Protein AF-A0A286EAW0-F1 (afdb_monomer_lite)

Secondary structure (DSSP, 8-state):
-HHHHHHHHHHHHHHHHTT-TT--HHHHHHHHHHHHHHHHHHHHH-------TT-

Sequence (55 aa):
MKKAWFIIMLMMLNACASSHPNLSTRQKVIYGANVIVYTPLCFLYGICPDISPEE

Radius of gyration: 12.63 Å; chains: 1; bounding box: 32×17×29 Å

Organism: NCBI:txid1120981

Foldseek 3Di:
DVVVVVVVVVVVVVVVLPPCPPDDPVLNVVLVVCCVVCVVVCVPPVRHDPSDSPD

Structure (mmCIF, N/CA/C/O backbone):
data_AF-A0A286EAW0-F1
#
_entry.id   AF-A0A286EAW0-F1
#
loop_
_atom_site.group_PDB
_atom_site.id
_atom_site.type_symbol
_atom_site.label_atom_id
_atom_site.label_alt_id
_atom_site.label_comp_id
_atom_site.label_asym_id
_atom_site.label_entity_id
_atom_site.label_seq_id
_atom_site.pdbx_PDB_ins_code
_atom_site.Cartn_x
_atom_site.Cartn_y
_atom_site.Cartn_z
_atom_site.occupancy
_atom_site.B_iso_or_equiv
_atom_site.auth_seq_id
_atom_site.auth_comp_id
_atom_site.auth_asym_id
_atom_site.auth_atom_id
_atom_site.pdbx_PDB_model_num
ATOM 1 N N . MET A 1 1 ? -17.844 -7.050 19.685 1.00 51.06 1 MET A N 1
ATOM 2 C CA . MET A 1 1 ? -17.360 -7.798 18.498 1.00 51.06 1 MET A CA 1
ATOM 3 C C . MET A 1 1 ? -17.006 -6.911 17.297 1.00 51.06 1 MET A C 1
ATOM 5 O O . MET A 1 1 ? -15.993 -7.165 16.669 1.00 51.06 1 MET A O 1
ATOM 9 N N . LYS A 1 2 ? -17.743 -5.824 17.007 1.00 55.50 2 LYS A N 1
ATOM 10 C CA . LYS A 1 2 ? -17.510 -4.957 15.825 1.00 55.50 2 LYS A CA 1
ATOM 11 C C . LYS A 1 2 ? -16.142 -4.236 15.772 1.00 55.50 2 LYS A C 1
ATOM 13 O O . LYS A 1 2 ? -15.664 -3.927 14.692 1.00 55.50 2 LYS A O 1
ATOM 18 N N . LYS A 1 3 ? -15.490 -4.010 16.924 1.00 56.16 3 LYS A N 1
ATOM 19 C CA . LYS A 1 3 ? -14.178 -3.332 17.018 1.00 56.16 3 LYS A CA 1
ATOM 20 C C . LYS A 1 3 ? -12.978 -4.238 16.704 1.00 56.16 3 LYS A C 1
ATOM 22 O O . LYS A 1 3 ? -11.968 -3.745 16.224 1.00 56.16 3 LYS A O 1
ATOM 27 N N . ALA A 1 4 ? -13.093 -5.549 16.933 1.00 62.81 4 ALA A N 1
ATOM 28 C CA . ALA A 1 4 ? -11.990 -6.491 16.715 1.00 62.81 4 ALA A CA 1
ATOM 29 C C . ALA A 1 4 ? -11.671 -6.664 15.223 1.00 62.81 4 ALA A C 1
ATOM 31 O O . ALA A 1 4 ? -10.513 -6.756 14.841 1.00 62.81 4 ALA A O 1
ATOM 32 N N . TRP A 1 5 ? -12.699 -6.618 14.374 1.00 66.56 5 TRP A N 1
ATOM 33 C CA . TRP A 1 5 ? -12.542 -6.748 12.926 1.00 66.56 5 TRP A CA 1
ATOM 34 C C . TRP A 1 5 ? -11.773 -5.571 12.308 1.00 66.56 5 TRP A C 1
ATOM 36 O O . TRP A 1 5 ? -10.938 -5.760 11.431 1.00 66.56 5 TRP A O 1
ATOM 46 N N . PHE A 1 6 ? -11.981 -4.362 12.838 1.00 69.62 6 PHE A N 1
ATOM 47 C CA . PHE A 1 6 ? -11.245 -3.170 12.416 1.00 69.62 6 PHE A CA 1
ATOM 48 C C . PHE A 1 6 ? -9.757 -3.248 12.789 1.00 69.62 6 PHE A C 1
ATOM 50 O O . PHE A 1 6 ? -8.898 -2.854 12.009 1.00 69.62 6 PHE A O 1
ATOM 57 N N . ILE A 1 7 ? -9.445 -3.817 13.958 1.00 70.50 7 ILE A N 1
ATOM 58 C CA . ILE A 1 7 ? -8.061 -4.023 14.409 1.00 70.50 7 ILE A CA 1
ATOM 59 C C . ILE A 1 7 ? -7.357 -5.075 13.541 1.00 70.50 7 ILE A C 1
ATOM 61 O O . ILE A 1 7 ? -6.209 -4.871 13.161 1.00 70.50 7 ILE A O 1
ATOM 65 N N . ILE A 1 8 ? -8.047 -6.157 13.166 1.00 72.38 8 ILE A N 1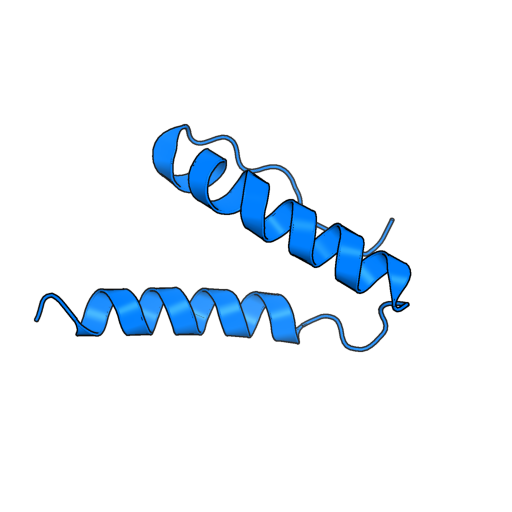
ATOM 66 C CA . ILE A 1 8 ? -7.497 -7.191 12.273 1.00 72.38 8 ILE A CA 1
ATOM 67 C C . ILE A 1 8 ? -7.204 -6.612 10.879 1.00 72.38 8 ILE A C 1
ATOM 69 O O . ILE A 1 8 ? -6.126 -6.849 10.336 1.00 72.38 8 ILE A O 1
ATOM 73 N N . MET A 1 9 ? -8.108 -5.788 10.337 1.00 65.06 9 MET A N 1
ATOM 74 C CA . MET A 1 9 ? -7.884 -5.063 9.077 1.00 65.06 9 MET A CA 1
ATOM 75 C C . MET A 1 9 ? -6.654 -4.147 9.157 1.00 65.06 9 MET A C 1
ATOM 77 O O . MET A 1 9 ? -5.794 -4.187 8.279 1.00 65.06 9 MET A O 1
ATOM 81 N N . LEU A 1 10 ? -6.521 -3.370 10.238 1.00 67.69 10 LEU A N 1
ATOM 82 C CA . LEU A 1 10 ? -5.365 -2.491 10.455 1.00 67.69 10 LEU A CA 1
ATOM 83 C C . LEU A 1 10 ? -4.044 -3.264 10.583 1.00 67.69 10 LEU A C 1
ATOM 85 O O . LEU A 1 10 ? -3.017 -2.807 10.086 1.00 67.69 10 LEU A O 1
ATOM 89 N N . MET A 1 11 ? -4.059 -4.439 11.216 1.00 61.34 11 MET A N 1
ATOM 90 C CA . MET A 1 11 ? -2.874 -5.294 11.332 1.00 61.34 11 MET A CA 1
ATOM 91 C C . MET A 1 11 ? -2.437 -5.861 9.976 1.00 61.34 11 MET A C 1
ATOM 93 O O . MET A 1 11 ? -1.239 -5.889 9.700 1.00 61.34 11 MET A O 1
ATOM 97 N N . MET A 1 12 ? -3.380 -6.246 9.108 1.00 62.78 12 MET A N 1
ATOM 98 C CA . MET A 1 12 ? -3.055 -6.693 7.746 1.00 62.78 12 MET A CA 1
ATOM 99 C C . MET A 1 12 ? -2.478 -5.565 6.879 1.00 62.78 12 MET A C 1
ATOM 101 O O . MET A 1 12 ? -1.504 -5.783 6.160 1.00 62.78 12 MET A O 1
ATOM 105 N N . LEU A 1 13 ? -3.008 -4.344 7.005 1.00 60.69 13 LEU A N 1
ATOM 106 C CA . LEU A 1 13 ? -2.472 -3.153 6.334 1.00 60.69 13 LEU A CA 1
ATOM 107 C C . LEU A 1 13 ? -1.036 -2.831 6.780 1.00 60.69 13 LEU A C 1
ATOM 109 O O . LEU A 1 13 ? -0.185 -2.511 5.951 1.00 60.69 13 LEU A O 1
ATOM 113 N N . ASN A 1 14 ? -0.747 -2.961 8.077 1.00 59.84 14 ASN A N 1
ATOM 114 C CA . ASN A 1 14 ? 0.583 -2.677 8.616 1.00 59.84 14 ASN A CA 1
ATOM 115 C C . ASN A 1 14 ? 1.619 -3.754 8.238 1.00 59.84 14 ASN A C 1
ATOM 117 O O . ASN A 1 14 ? 2.780 -3.436 7.986 1.00 59.84 14 ASN A O 1
ATOM 121 N N . ALA A 1 15 ? 1.204 -5.023 8.146 1.00 58.19 15 ALA A N 1
ATOM 122 C CA . ALA A 1 15 ? 2.069 -6.108 7.681 1.00 58.19 15 ALA A CA 1
ATOM 123 C C . ALA A 1 15 ? 2.459 -5.942 6.200 1.00 58.19 15 ALA A C 1
ATOM 125 O O . ALA A 1 15 ? 3.615 -6.164 5.841 1.00 58.19 15 ALA A O 1
ATOM 126 N N . CYS A 1 16 ? 1.534 -5.473 5.355 1.00 58.03 16 CYS A N 1
ATOM 127 C CA . CYS A 1 16 ? 1.823 -5.190 3.947 1.00 58.03 16 CYS A CA 1
ATOM 128 C C . CYS A 1 16 ? 2.841 -4.039 3.802 1.00 58.03 16 CYS A C 1
ATOM 130 O O . CYS A 1 16 ? 3.841 -4.163 3.098 1.00 58.03 16 CYS A O 1
ATOM 132 N N . ALA A 1 17 ? 2.675 -2.966 4.583 1.00 56.19 17 ALA A N 1
ATOM 133 C CA . ALA A 1 17 ? 3.584 -1.817 4.571 1.00 56.19 17 ALA A CA 1
ATOM 134 C C . ALA A 1 17 ? 4.998 -2.122 5.113 1.00 56.19 17 ALA A C 1
ATOM 136 O O . ALA A 1 17 ? 5.965 -1.466 4.723 1.00 56.19 17 ALA A O 1
ATOM 137 N N . SER A 1 18 ? 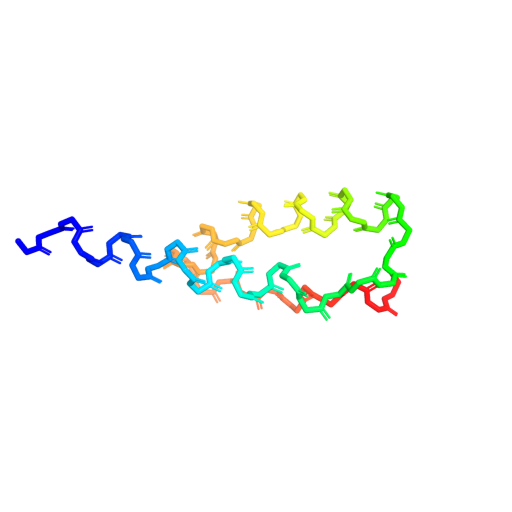5.144 -3.112 6.001 1.00 54.03 18 SER A N 1
ATOM 138 C CA . SER A 1 18 ? 6.426 -3.451 6.638 1.00 54.03 18 SER A CA 1
ATOM 139 C C . SER A 1 18 ? 7.364 -4.305 5.770 1.00 54.03 18 SER A C 1
ATOM 141 O O . SER A 1 18 ? 8.498 -4.559 6.179 1.00 54.03 18 SER A O 1
ATOM 143 N N . SER A 1 19 ? 6.921 -4.759 4.596 1.00 56.38 19 SER A N 1
ATOM 144 C CA . SER A 1 19 ? 7.646 -5.756 3.791 1.00 56.38 19 SER A CA 1
ATOM 145 C C . SER A 1 19 ? 8.718 -5.168 2.859 1.00 56.38 19 SER A C 1
ATOM 147 O O . SER A 1 19 ? 9.485 -5.923 2.270 1.00 56.38 19 SER A O 1
ATOM 149 N N . HIS A 1 20 ? 8.832 -3.837 2.749 1.00 59.47 20 HIS A N 1
ATOM 150 C CA . HIS A 1 20 ? 9.740 -3.181 1.794 1.00 59.47 20 HIS A CA 1
ATOM 151 C C . HIS A 1 20 ? 10.755 -2.238 2.478 1.00 59.47 20 HIS A C 1
ATOM 153 O O . HIS A 1 20 ? 10.656 -1.009 2.375 1.00 59.47 20 HIS A O 1
ATOM 159 N N . PRO A 1 21 ? 11.761 -2.785 3.191 1.00 56.25 21 PRO A N 1
ATOM 160 C CA . PRO A 1 21 ? 12.726 -1.988 3.953 1.00 56.25 21 PRO A CA 1
ATOM 161 C C . PRO A 1 21 ? 13.694 -1.158 3.084 1.00 56.25 21 PRO A C 1
ATOM 163 O O . PRO A 1 21 ? 14.255 -0.187 3.586 1.00 56.25 21 PRO A O 1
ATOM 166 N N . ASN A 1 22 ? 13.850 -1.476 1.791 1.00 63.31 22 ASN A N 1
ATOM 167 C CA . ASN A 1 22 ? 14.843 -0.869 0.883 1.00 63.31 22 ASN A CA 1
ATOM 168 C C . ASN A 1 22 ? 14.296 0.200 -0.083 1.00 63.31 22 ASN A C 1
ATOM 170 O O . ASN A 1 22 ? 14.933 0.523 -1.081 1.00 63.31 22 ASN A O 1
ATOM 174 N N . LEU A 1 23 ? 13.125 0.775 0.191 1.00 68.88 23 LEU A N 1
ATOM 175 C CA . LEU A 1 23 ? 12.574 1.829 -0.665 1.00 68.88 23 LEU A CA 1
ATOM 176 C C . LEU A 1 23 ? 13.203 3.190 -0.380 1.00 68.88 23 LEU A C 1
ATOM 178 O O . LEU A 1 23 ? 13.282 3.624 0.777 1.00 68.88 23 LEU A O 1
ATOM 182 N N . SER A 1 24 ? 13.567 3.904 -1.448 1.00 78.31 24 SER A N 1
ATOM 183 C CA . SER A 1 24 ? 13.910 5.325 -1.360 1.00 78.31 24 SER A CA 1
ATOM 184 C C . SER A 1 24 ? 12.729 6.131 -0.802 1.00 78.31 24 SER A C 1
ATOM 186 O O . SER A 1 24 ? 11.566 5.743 -0.932 1.00 78.31 24 SER A O 1
ATOM 188 N N . THR A 1 25 ? 12.995 7.292 -0.196 1.00 78.75 25 THR A N 1
ATOM 189 C CA . THR A 1 25 ? 11.941 8.160 0.365 1.00 78.75 25 THR A CA 1
ATOM 190 C C . THR A 1 25 ? 10.854 8.486 -0.662 1.00 78.75 25 THR A C 1
ATOM 192 O O . THR A 1 25 ? 9.672 8.493 -0.328 1.00 78.75 25 THR A O 1
ATOM 195 N N . ARG A 1 26 ? 11.235 8.682 -1.931 1.00 74.75 26 ARG A N 1
ATOM 196 C CA . ARG A 1 26 ? 10.297 8.922 -3.034 1.00 74.75 26 ARG A CA 1
ATOM 197 C C . ARG A 1 26 ? 9.390 7.713 -3.283 1.00 74.75 26 ARG A C 1
ATOM 199 O O . ARG A 1 26 ? 8.180 7.886 -3.373 1.00 74.75 26 ARG A O 1
ATOM 206 N N . GLN A 1 27 ? 9.955 6.507 -3.341 1.00 78.94 27 GLN A N 1
ATOM 207 C CA . GLN A 1 27 ? 9.186 5.272 -3.527 1.00 78.94 27 GLN A CA 1
ATOM 208 C C . GLN A 1 27 ? 8.242 5.006 -2.351 1.00 78.94 27 GLN A C 1
ATOM 210 O O . GLN A 1 27 ? 7.099 4.629 -2.575 1.00 78.94 27 GLN A O 1
AT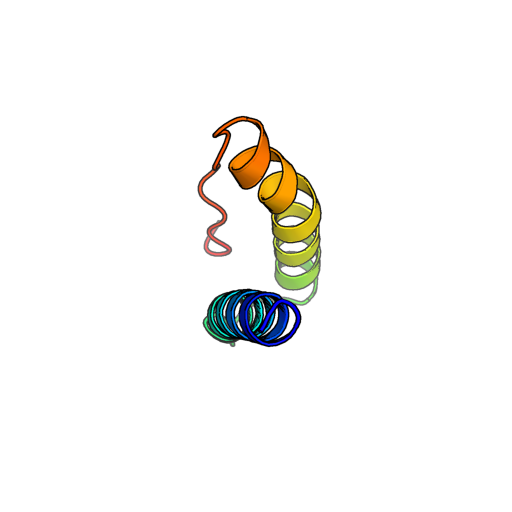OM 215 N N . LYS A 1 28 ? 8.654 5.294 -1.107 1.00 77.38 28 LYS A N 1
ATOM 216 C CA . LYS A 1 28 ? 7.769 5.182 0.070 1.00 77.38 28 LYS A CA 1
ATOM 217 C C . LYS A 1 28 ? 6.555 6.104 -0.017 1.00 77.38 28 LYS A C 1
ATOM 219 O O . LYS A 1 28 ? 5.450 5.683 0.309 1.00 77.38 28 LYS A O 1
ATOM 224 N N . VAL A 1 29 ? 6.750 7.349 -0.457 1.00 81.25 29 VAL A N 1
ATOM 225 C CA . VAL A 1 29 ? 5.652 8.318 -0.615 1.00 81.25 29 VAL A CA 1
ATOM 226 C C . VAL A 1 29 ? 4.697 7.885 -1.726 1.00 81.25 29 VAL A C 1
ATOM 228 O O . VAL A 1 29 ? 3.486 7.905 -1.519 1.00 81.25 29 VAL A O 1
ATOM 231 N N . ILE A 1 30 ? 5.228 7.455 -2.874 1.00 82.69 30 ILE A N 1
ATOM 232 C CA . ILE A 1 30 ? 4.417 6.979 -4.006 1.00 82.69 30 ILE A CA 1
ATOM 233 C C . ILE A 1 30 ? 3.637 5.720 -3.615 1.00 82.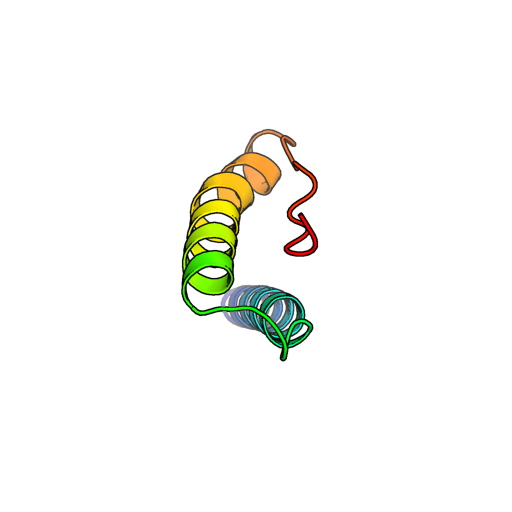69 30 ILE A C 1
ATOM 235 O O . ILE A 1 30 ? 2.426 5.662 -3.813 1.00 82.69 30 ILE A O 1
ATOM 239 N N . TYR A 1 31 ? 4.304 4.751 -2.989 1.00 81.56 31 TYR A N 1
ATOM 240 C CA . TYR A 1 31 ? 3.679 3.532 -2.488 1.00 81.56 31 TYR A CA 1
ATOM 241 C C . TYR A 1 31 ? 2.573 3.844 -1.473 1.00 81.56 31 TYR A C 1
ATOM 243 O O . TYR A 1 31 ? 1.446 3.381 -1.626 1.00 81.56 31 TYR A O 1
ATOM 251 N N . GLY A 1 32 ? 2.852 4.695 -0.480 1.00 81.75 32 GLY A N 1
ATOM 252 C CA . GLY A 1 32 ? 1.859 5.105 0.513 1.00 81.75 32 GLY A CA 1
ATOM 253 C C . GLY A 1 32 ? 0.643 5.796 -0.112 1.00 81.75 32 GLY A C 1
ATOM 254 O O . GLY A 1 32 ? -0.491 5.475 0.240 1.00 81.75 32 GLY A O 1
ATOM 255 N N . ALA A 1 33 ? 0.860 6.695 -1.076 1.00 83.38 33 ALA A N 1
ATOM 256 C CA . ALA A 1 33 ? -0.221 7.355 -1.806 1.00 83.38 33 ALA A CA 1
ATOM 257 C C . ALA A 1 33 ? -1.069 6.351 -2.605 1.00 83.38 33 ALA A C 1
ATOM 259 O O . ALA A 1 33 ? -2.298 6.392 -2.526 1.00 83.38 33 ALA A O 1
ATOM 260 N N . ASN A 1 34 ? -0.426 5.412 -3.306 1.00 85.12 34 ASN A N 1
ATOM 261 C CA . ASN A 1 34 ? -1.110 4.354 -4.047 1.00 85.12 34 ASN A CA 1
ATOM 262 C C . ASN A 1 34 ? -1.951 3.478 -3.114 1.00 85.12 34 ASN A C 1
ATOM 264 O O . ASN A 1 34 ? -3.125 3.249 -3.392 1.00 85.12 34 ASN A O 1
ATOM 268 N N . VAL A 1 35 ? -1.407 3.048 -1.973 1.00 82.88 35 VAL A N 1
ATOM 269 C CA . VAL A 1 35 ? -2.161 2.251 -0.994 1.00 82.88 35 VAL A CA 1
ATOM 270 C C . VAL A 1 35 ? -3.389 3.019 -0.501 1.00 82.88 35 VAL A C 1
ATOM 272 O O . VAL A 1 35 ? -4.484 2.462 -0.486 1.00 82.88 35 VAL A O 1
ATOM 275 N N . ILE A 1 36 ? -3.255 4.301 -0.153 1.00 83.88 36 ILE A N 1
ATOM 276 C CA . ILE A 1 36 ? -4.377 5.108 0.357 1.00 83.88 36 ILE A CA 1
ATOM 277 C C . ILE A 1 36 ? -5.495 5.258 -0.683 1.00 83.88 36 ILE A C 1
ATOM 279 O O . ILE A 1 36 ? -6.670 5.167 -0.330 1.00 83.88 36 ILE A O 1
ATOM 283 N N . VAL A 1 37 ? -5.147 5.480 -1.952 1.00 85.75 37 VAL A N 1
ATOM 284 C CA . VAL A 1 37 ? -6.126 5.690 -3.030 1.00 85.75 37 VAL A CA 1
ATOM 285 C C . VAL A 1 37 ? -6.770 4.376 -3.460 1.00 85.75 37 VAL A C 1
ATOM 287 O O . VAL A 1 37 ? -7.992 4.294 -3.594 1.00 85.75 37 VAL A O 1
ATOM 290 N N . TYR A 1 38 ? -5.967 3.334 -3.658 1.00 84.81 38 TYR A N 1
ATOM 291 C CA . TYR A 1 38 ? -6.440 2.093 -4.257 1.00 84.81 38 TYR A CA 1
ATOM 292 C C . TYR A 1 38 ? -7.040 1.110 -3.253 1.00 84.81 38 TYR A C 1
ATOM 294 O O . TYR A 1 38 ? -7.877 0.308 -3.648 1.00 84.81 38 TYR A O 1
ATOM 302 N N . THR A 1 39 ? -6.722 1.192 -1.958 1.00 83.56 39 THR A N 1
ATOM 303 C CA . THR A 1 39 ? -7.366 0.341 -0.937 1.00 83.56 39 THR A CA 1
ATOM 304 C C . THR A 1 39 ? -8.896 0.491 -0.906 1.00 83.56 39 THR A C 1
ATOM 306 O O . THR A 1 39 ? -9.590 -0.523 -1.013 1.00 83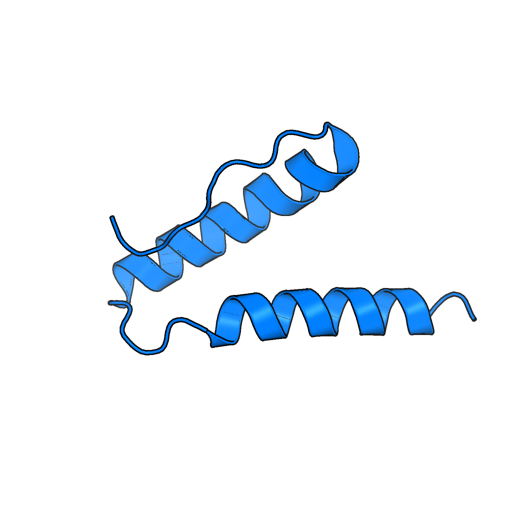.56 39 THR A O 1
ATOM 309 N N . PRO A 1 40 ? -9.478 1.705 -0.792 1.00 83.38 40 PRO A N 1
ATOM 310 C CA . PRO A 1 40 ? -10.931 1.851 -0.825 1.00 83.38 40 PRO A CA 1
ATOM 311 C C . PRO A 1 40 ? -11.514 1.488 -2.196 1.00 83.38 40 PRO A C 1
ATOM 313 O O . 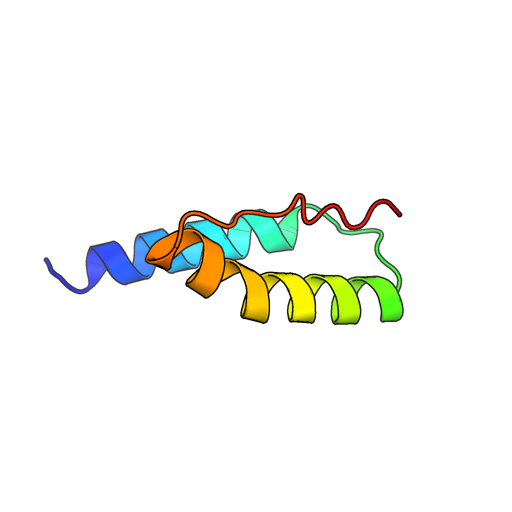PRO A 1 40 ? -12.607 0.930 -2.248 1.00 83.38 40 PRO A O 1
ATOM 316 N N . LEU A 1 41 ? -10.793 1.744 -3.295 1.00 84.75 41 LEU A N 1
ATOM 317 C CA . LEU A 1 41 ? -11.234 1.357 -4.640 1.00 84.75 41 LEU A CA 1
ATOM 318 C C . LEU A 1 41 ? -11.302 -0.167 -4.812 1.00 84.75 41 LEU A C 1
ATOM 320 O O . LEU A 1 41 ? -12.275 -0.684 -5.358 1.00 84.75 41 LEU A O 1
ATOM 324 N N . CYS A 1 42 ? -10.319 -0.886 -4.282 1.00 83.69 42 CYS A N 1
ATOM 325 C CA . CYS A 1 42 ? -10.271 -2.341 -4.278 1.00 83.69 42 CYS A CA 1
ATOM 326 C C . CYS A 1 42 ? -11.403 -2.924 -3.423 1.00 83.69 42 CYS A C 1
ATOM 328 O O . CYS A 1 42 ? -12.126 -3.806 -3.879 1.00 83.69 42 CYS A O 1
ATOM 330 N N . PHE A 1 43 ? -11.635 -2.377 -2.225 1.00 81.62 43 PHE A N 1
ATOM 331 C CA . PHE A 1 43 ? -12.689 -2.868 -1.333 1.00 81.62 43 PHE A CA 1
ATOM 332 C C . PHE A 1 43 ? -14.109 -2.588 -1.851 1.00 81.62 43 PHE A C 1
ATOM 334 O O . PHE A 1 43 ? -14.994 -3.426 -1.700 1.00 81.62 43 PHE A O 1
ATOM 341 N N . LEU A 1 44 ? -14.344 -1.409 -2.437 1.00 86.75 44 LEU A N 1
ATOM 342 C CA . LEU A 1 44 ? -15.682 -0.977 -2.858 1.00 86.75 44 LEU A CA 1
ATOM 343 C C . LEU A 1 44 ? -16.035 -1.407 -4.283 1.00 86.75 44 LEU A C 1
ATOM 345 O O . LEU A 1 44 ? -17.197 -1.693 -4.559 1.00 86.75 44 LEU A O 1
ATOM 349 N N . TYR A 1 45 ? -15.049 -1.429 -5.179 1.00 88.44 45 TYR A N 1
ATOM 350 C CA . TYR A 1 45 ? -15.274 -1.602 -6.615 1.00 88.44 45 TYR A CA 1
ATOM 351 C C . TYR A 1 45 ? -14.499 -2.779 -7.216 1.00 88.44 45 TYR A C 1
ATOM 353 O O . TYR A 1 45 ? -14.623 -3.031 -8.411 1.00 88.44 45 TYR A O 1
ATOM 361 N N . GLY A 1 46 ? -13.697 -3.501 -6.425 1.00 84.31 46 GLY A N 1
ATOM 362 C CA . GLY A 1 46 ? -12.877 -4.612 -6.920 1.00 84.31 46 GLY A CA 1
ATOM 363 C C . GLY A 1 46 ? -11.701 -4.177 -7.801 1.00 84.31 46 GLY A C 1
ATOM 364 O O . GLY A 1 46 ? -11.104 -5.009 -8.478 1.00 84.31 46 GLY A O 1
ATOM 365 N N . ILE A 1 47 ? -11.359 -2.883 -7.815 1.00 83.00 47 ILE A N 1
ATOM 366 C CA . ILE A 1 47 ? -10.237 -2.347 -8.592 1.00 83.00 47 ILE A CA 1
ATOM 367 C C . ILE A 1 47 ? -8.976 -2.425 -7.729 1.00 83.00 47 ILE A C 1
ATOM 369 O O . ILE A 1 47 ? -8.703 -1.525 -6.935 1.00 83.00 47 ILE A O 1
ATOM 373 N N . CYS A 1 48 ? -8.231 -3.518 -7.869 1.00 82.12 48 CYS A N 1
ATOM 374 C CA . CYS A 1 48 ? -7.031 -3.807 -7.085 1.00 82.12 48 CYS A CA 1
ATOM 375 C C . CYS A 1 48 ? -5.801 -3.790 -8.009 1.00 82.12 48 CYS A C 1
ATOM 377 O O . CYS A 1 48 ? -5.444 -4.836 -8.553 1.00 82.12 48 CYS A O 1
ATOM 379 N N . PRO A 1 49 ? -5.193 -2.617 -8.267 1.00 75.50 49 PRO A N 1
ATOM 380 C CA . PRO A 1 49 ? -3.963 -2.552 -9.045 1.00 75.50 49 PRO A CA 1
ATOM 381 C C . PRO A 1 49 ? -2.816 -3.207 -8.279 1.00 75.50 49 PRO A C 1
ATOM 383 O O . PRO A 1 49 ? -2.808 -3.217 -7.047 1.00 75.50 49 PRO A O 1
ATOM 386 N N . ASP A 1 50 ? -1.841 -3.729 -9.017 1.00 76.06 50 ASP A N 1
ATOM 387 C CA . ASP A 1 50 ? -0.615 -4.253 -8.429 1.00 76.06 50 ASP A CA 1
ATOM 388 C C . ASP A 1 50 ? 0.212 -3.076 -7.892 1.00 76.06 50 ASP A C 1
ATOM 390 O O . ASP A 1 50 ? 0.718 -2.246 -8.647 1.00 76.06 50 ASP A O 1
ATOM 394 N N . ILE A 1 51 ? 0.252 -2.930 -6.566 1.00 70.19 51 ILE A N 1
ATOM 395 C CA . ILE A 1 51 ? 1.030 -1.887 -5.896 1.00 70.19 51 ILE A CA 1
ATOM 396 C C . ILE A 1 51 ? 2.358 -2.524 -5.496 1.00 70.19 51 ILE A C 1
ATOM 398 O O . ILE A 1 51 ? 2.583 -2.826 -4.325 1.00 70.19 51 ILE A O 1
ATOM 402 N N . SER A 1 52 ? 3.225 -2.761 -6.477 1.00 67.69 52 SER A N 1
ATOM 403 C CA . SER A 1 52 ? 4.605 -3.159 -6.222 1.00 67.69 52 SER A CA 1
ATOM 404 C C . SER A 1 52 ? 5.491 -1.915 -6.172 1.00 67.69 52 SER A C 1
ATOM 406 O O . SER A 1 52 ? 5.417 -1.066 -7.059 1.00 67.69 52 SER A O 1
ATOM 408 N N . PRO A 1 53 ? 6.332 -1.751 -5.142 1.00 60.03 53 PRO A N 1
ATOM 409 C CA . PRO A 1 53 ? 7.275 -0.646 -5.085 1.00 60.03 53 PRO A CA 1
ATOM 410 C C . PRO A 1 53 ? 8.597 -0.952 -5.820 1.00 60.03 53 PRO A C 1
ATOM 412 O O . PRO A 1 53 ? 9.580 -0.239 -5.618 1.00 60.03 53 PRO A O 1
ATOM 415 N N . GLU A 1 54 ? 8.630 -2.025 -6.618 1.00 59.53 54 GLU A N 1
ATOM 416 C CA . GLU A 1 54 ? 9.808 -2.514 -7.347 1.00 59.53 54 GLU A CA 1
ATOM 417 C C . GLU A 1 54 ? 9.983 -1.913 -8.758 1.00 59.53 54 GLU A C 1
ATOM 419 O O . GLU A 1 54 ? 10.913 -2.306 -9.459 1.00 59.53 54 GLU A O 1
ATOM 424 N N . GLU A 1 55 ? 9.172 -0.922 -9.149 1.00 50.31 55 GLU A N 1
ATOM 425 C CA . GLU A 1 55 ? 9.364 -0.118 -10.376 1.00 50.31 55 GLU A CA 1
ATOM 426 C C . GLU A 1 55 ? 9.797 1.332 -10.088 1.00 50.31 55 GLU A C 1
ATOM 428 O O . GLU A 1 55 ? 9.212 1.997 -9.196 1.00 50.31 55 GLU A O 1
#

pLDDT: mean 71.54, std 11.37, range [50.31, 88.44]